Protein AF-A0AAW5MU60-F1 (afdb_monomer)

Structure (mmCIF, N/CA/C/O backbone):
data_AF-A0AAW5MU60-F1
#
_entry.id   AF-A0AAW5MU60-F1
#
loop_
_atom_site.group_PDB
_atom_site.id
_atom_site.type_symbol
_atom_site.label_atom_id
_atom_site.label_alt_id
_atom_site.label_comp_id
_atom_site.label_asym_id
_atom_site.label_entity_id
_atom_site.label_seq_id
_atom_site.pdbx_PDB_ins_code
_atom_site.Cartn_x
_atom_site.Cartn_y
_atom_site.Cartn_z
_atom_site.occupancy
_atom_site.B_iso_or_equiv
_atom_site.auth_seq_id
_atom_site.auth_comp_id
_atom_site.auth_asym_id
_atom_site.auth_atom_id
_atom_site.pdbx_PDB_model_num
ATOM 1 N N . MET A 1 1 ? 20.120 1.184 -0.861 1.00 72.31 1 MET A N 1
ATOM 2 C CA . MET A 1 1 ? 20.945 1.002 -2.073 1.00 72.31 1 MET A CA 1
ATOM 3 C C . MET A 1 1 ? 19.989 0.845 -3.237 1.00 72.31 1 MET A C 1
ATOM 5 O O . MET A 1 1 ? 18.899 0.343 -3.005 1.00 72.31 1 MET A O 1
ATOM 9 N N . ALA A 1 2 ? 20.326 1.339 -4.425 1.00 80.75 2 ALA A N 1
ATOM 10 C CA . ALA A 1 2 ? 19.454 1.155 -5.581 1.00 80.75 2 ALA A CA 1
ATOM 11 C C . ALA A 1 2 ? 19.564 -0.297 -6.067 1.00 80.75 2 ALA A C 1
ATOM 13 O O . ALA A 1 2 ? 20.671 -0.782 -6.296 1.00 80.75 2 ALA A O 1
ATOM 14 N N . GLU A 1 3 ? 18.431 -0.983 -6.193 1.00 89.69 3 GLU A N 1
ATOM 15 C CA . GLU A 1 3 ? 18.369 -2.314 -6.794 1.00 89.69 3 GLU A CA 1
ATOM 16 C C . GLU A 1 3 ? 18.193 -2.190 -8.309 1.00 89.69 3 GLU A C 1
ATOM 18 O O . GLU A 1 3 ? 17.484 -1.311 -8.803 1.00 89.69 3 GLU A O 1
ATOM 23 N N . LYS A 1 4 ? 18.869 -3.057 -9.069 1.00 95.00 4 LYS A N 1
ATOM 24 C CA . LYS A 1 4 ? 18.787 -3.040 -10.531 1.00 95.00 4 LYS A CA 1
ATOM 25 C C . LYS A 1 4 ? 17.417 -3.560 -10.970 1.00 95.00 4 LYS A C 1
ATOM 27 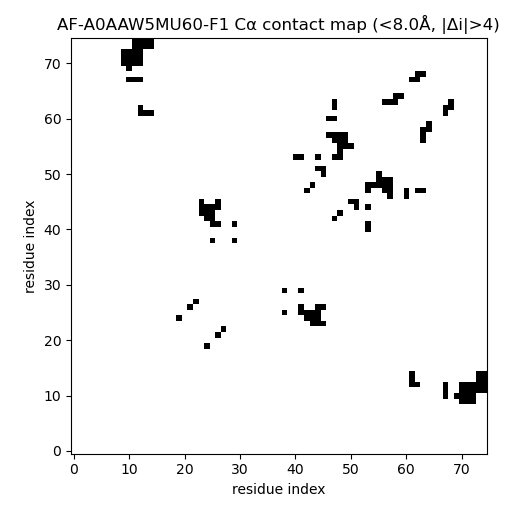O O . LYS A 1 4 ? 17.116 -4.735 -10.790 1.00 95.00 4 LYS A O 1
ATOM 32 N N . PHE A 1 5 ? 16.628 -2.707 -11.614 1.00 96.25 5 PHE A N 1
ATOM 33 C CA . PHE A 1 5 ? 15.333 -3.079 -12.178 1.00 96.25 5 PHE A CA 1
ATOM 34 C C . PHE A 1 5 ? 15.491 -3.491 -13.651 1.00 96.25 5 PHE A C 1
ATOM 36 O O . PHE A 1 5 ? 15.936 -2.691 -14.470 1.00 96.25 5 PHE A O 1
ATOM 43 N N . ILE A 1 6 ? 15.160 -4.740 -13.996 1.00 97.56 6 ILE A N 1
ATOM 44 C CA . ILE A 1 6 ? 15.185 -5.245 -15.389 1.00 97.56 6 ILE A CA 1
ATOM 45 C C . ILE A 1 6 ? 13.815 -5.807 -15.765 1.00 97.56 6 ILE A C 1
ATOM 47 O O . ILE A 1 6 ? 13.222 -5.414 -16.765 1.00 97.56 6 ILE A O 1
ATOM 51 N N . LYS A 1 7 ? 13.313 -6.736 -14.951 1.00 96.75 7 LYS A N 1
ATOM 52 C CA . LYS A 1 7 ? 12.003 -7.364 -15.093 1.00 96.75 7 LYS A CA 1
ATOM 53 C C . LYS A 1 7 ? 11.503 -7.714 -13.699 1.00 96.75 7 LYS A C 1
ATOM 55 O O . LYS A 1 7 ? 12.259 -8.279 -12.914 1.00 96.75 7 LYS A O 1
ATOM 60 N N . HIS A 1 8 ?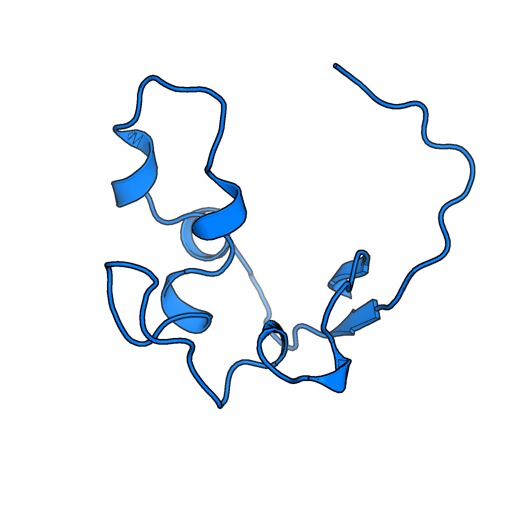 10.244 -7.403 -13.419 1.00 96.81 8 HIS A N 1
ATOM 61 C CA . HIS A 1 8 ? 9.564 -7.771 -12.181 1.00 96.81 8 HIS A CA 1
ATOM 62 C C . HIS A 1 8 ? 8.266 -8.500 -12.519 1.00 96.81 8 HIS A C 1
ATOM 64 O O . HIS A 1 8 ? 7.588 -8.166 -13.490 1.00 96.81 8 HIS A O 1
ATOM 70 N N . THR A 1 9 ? 7.935 -9.529 -11.752 1.00 97.56 9 THR A N 1
ATOM 71 C CA . THR A 1 9 ? 6.658 -10.239 -11.844 1.00 97.56 9 THR A CA 1
ATOM 72 C C . THR A 1 9 ? 6.158 -10.409 -10.428 1.00 97.56 9 THR A C 1
ATOM 74 O O . THR A 1 9 ? 6.876 -10.920 -9.573 1.00 97.56 9 THR A O 1
ATOM 77 N N . GLY A 1 10 ? 4.943 -9.947 -10.175 1.00 96.69 10 GLY A N 1
ATOM 78 C CA . GLY A 1 10 ? 4.404 -9.906 -8.834 1.00 96.69 10 GLY A 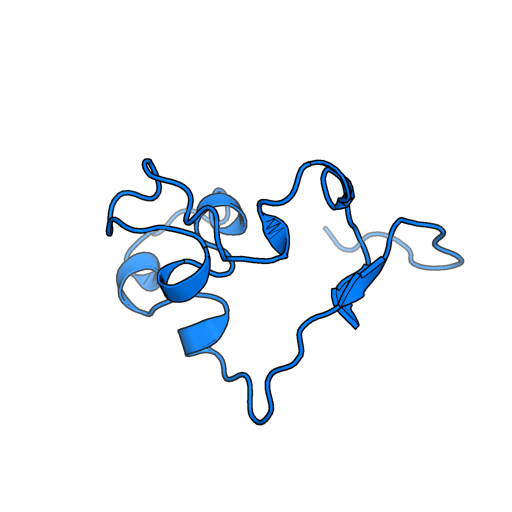CA 1
ATOM 79 C C . GLY A 1 10 ? 2.906 -9.702 -8.846 1.00 96.69 10 GLY A C 1
ATOM 80 O O . GLY A 1 10 ? 2.307 -9.363 -9.866 1.00 96.69 10 GLY A O 1
ATOM 81 N N . LEU A 1 11 ? 2.314 -9.943 -7.687 1.00 97.69 11 LEU A N 1
ATOM 82 C CA . LEU A 1 11 ? 0.902 -9.725 -7.460 1.00 97.69 11 LEU A CA 1
ATOM 83 C C . LEU A 1 11 ? 0.585 -8.225 -7.492 1.00 97.69 11 LEU A C 1
ATOM 85 O O . LEU A 1 11 ? 1.301 -7.414 -6.892 1.00 97.69 11 LEU A O 1
ATOM 89 N N . VAL A 1 12 ? -0.495 -7.897 -8.200 1.00 96.81 12 VAL A N 1
ATOM 90 C CA . VAL A 1 12 ? -1.022 -6.540 -8.337 1.00 96.81 12 VAL A CA 1
ATOM 91 C C . VAL A 1 12 ? -2.092 -6.307 -7.284 1.00 96.81 12 VAL A C 1
ATOM 93 O O . VAL A 1 12 ? -3.005 -7.115 -7.124 1.00 96.81 12 VAL A O 1
ATOM 96 N N . PHE A 1 13 ? -1.984 -5.180 -6.601 1.00 94.69 13 PHE A N 1
ATOM 97 C CA . PHE A 1 13 ? -2.987 -4.644 -5.703 1.00 94.69 13 PHE A CA 1
ATOM 98 C C . PHE A 1 13 ? -3.614 -3.397 -6.358 1.00 94.69 13 PHE A C 1
ATOM 100 O O . PHE A 1 13 ? -2.876 -2.449 -6.634 1.00 94.69 13 PHE A O 1
ATOM 107 N N . PRO A 1 14 ? -4.930 -3.394 -6.640 1.00 94.94 14 PRO A N 1
ATOM 108 C CA . PRO A 1 14 ? -5.612 -2.241 -7.213 1.00 94.94 14 PRO A CA 1
ATOM 109 C C . PRO A 1 14 ? -5.990 -1.231 -6.126 1.00 94.94 14 PRO A C 1
ATOM 111 O O . PRO A 1 14 ? -6.558 -1.608 -5.098 1.00 94.94 14 PRO A O 1
ATOM 114 N N . LEU A 1 15 ? -5.733 0.048 -6.376 1.00 94.62 15 LEU A N 1
ATOM 115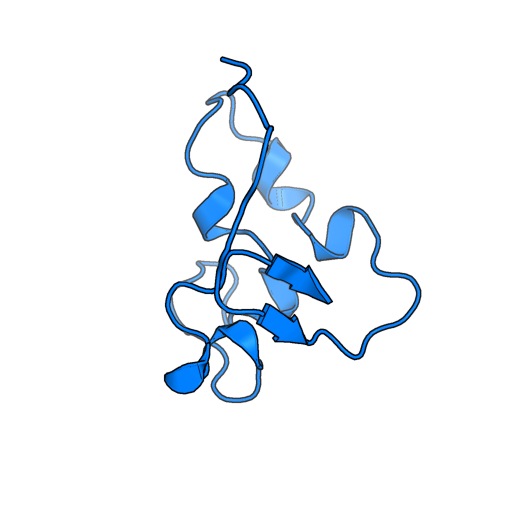 C CA . LEU A 1 15 ? -6.145 1.157 -5.528 1.00 94.62 15 LEU A CA 1
ATOM 116 C C . LEU A 1 15 ? -7.057 2.102 -6.313 1.00 94.62 15 LEU A C 1
ATOM 118 O O . LEU A 1 15 ? -6.600 2.969 -7.051 1.00 94.62 15 LEU A O 1
ATOM 122 N N . ASP A 1 16 ? -8.364 1.958 -6.107 1.00 93.56 16 ASP A N 1
ATOM 123 C CA . ASP A 1 16 ? -9.372 2.817 -6.733 1.00 93.56 16 ASP A CA 1
ATOM 124 C C . ASP A 1 16 ? -9.498 4.155 -5.984 1.00 93.56 16 ASP A C 1
ATOM 126 O O . ASP A 1 16 ? -10.438 4.398 -5.225 1.00 93.56 16 ASP A O 1
ATOM 130 N N . ALA A 1 17 ? -8.474 5.000 -6.123 1.00 91.81 17 ALA A N 1
ATOM 131 C CA . ALA A 1 17 ? -8.428 6.337 -5.550 1.00 91.81 17 ALA A CA 1
ATOM 132 C C . ALA A 1 17 ? -7.745 7.313 -6.515 1.00 91.81 17 ALA A C 1
ATOM 134 O O . ALA A 1 17 ? -6.635 7.079 -6.991 1.00 91.81 17 ALA A O 1
ATOM 135 N N . ALA A 1 18 ? -8.394 8.445 -6.780 1.00 94.19 18 ALA A N 1
ATOM 136 C CA . ALA A 1 18 ? -7.796 9.537 -7.538 1.00 94.19 18 ALA A CA 1
ATOM 137 C C . ALA A 1 18 ? -7.037 10.494 -6.608 1.00 94.19 18 ALA A C 1
ATOM 139 O O . ALA A 1 18 ? -7.413 10.669 -5.451 1.00 94.19 18 ALA A O 1
ATOM 140 N N . ASN A 1 19 ? -6.016 11.172 -7.142 1.00 93.56 19 ASN A N 1
ATOM 141 C CA . ASN A 1 19 ? -5.260 12.213 -6.432 1.00 93.56 19 ASN A CA 1
ATOM 142 C C . ASN A 1 19 ? -4.615 11.730 -5.117 1.00 93.56 19 ASN A C 1
ATOM 144 O O . ASN A 1 19 ? -4.607 12.460 -4.129 1.00 93.56 19 ASN A O 1
ATOM 148 N N . VAL A 1 20 ? -4.072 10.507 -5.107 1.00 92.88 20 VAL A N 1
ATOM 149 C CA . VAL A 1 20 ? -3.294 9.985 -3.972 1.00 92.88 20 VAL A CA 1
ATOM 150 C C . VAL A 1 20 ? -2.042 10.845 -3.792 1.00 92.88 20 VAL A C 1
ATOM 152 O O . VAL A 1 20 ? -1.159 10.850 -4.653 1.00 92.88 20 VAL A O 1
ATOM 155 N N . ASP A 1 21 ? -1.979 11.593 -2.693 1.00 92.06 21 ASP A N 1
ATOM 156 C CA . ASP A 1 21 ? -0.887 12.516 -2.391 1.00 92.06 21 ASP A CA 1
ATOM 157 C C . ASP A 1 21 ? 0.152 11.912 -1.427 1.00 92.06 21 ASP A C 1
ATOM 159 O O . ASP A 1 21 ? 0.132 10.726 -1.086 1.00 92.06 21 ASP A O 1
ATOM 163 N N . THR A 1 22 ? 1.123 12.729 -1.011 1.00 90.88 22 THR A N 1
ATOM 164 C CA . THR A 1 22 ? 2.207 12.288 -0.126 1.00 90.88 22 THR A CA 1
ATOM 165 C C . THR A 1 22 ? 1.731 11.923 1.275 1.00 90.88 22 THR A C 1
ATOM 167 O O . THR A 1 22 ? 2.298 11.004 1.867 1.00 90.88 22 THR A O 1
ATOM 170 N N . ASP A 1 23 ? 0.709 12.613 1.791 1.00 87.81 23 ASP A N 1
ATOM 171 C CA . ASP A 1 23 ? 0.165 12.346 3.124 1.00 87.81 23 ASP A CA 1
ATOM 172 C C . ASP A 1 23 ? -0.648 11.042 3.126 1.00 87.81 23 ASP A C 1
ATOM 174 O O . ASP A 1 23 ? -0.566 10.279 4.089 1.00 87.81 23 ASP A O 1
ATOM 178 N N . ALA A 1 24 ? -1.331 10.715 2.020 1.00 90.31 24 ALA A N 1
ATOM 179 C CA . ALA A 1 24 ? -1.991 9.423 1.845 1.00 90.31 24 ALA A CA 1
ATOM 180 C C . ALA A 1 24 ? -0.993 8.250 1.900 1.00 90.31 24 ALA A C 1
ATOM 182 O O . ALA A 1 24 ? -1.261 7.223 2.525 1.00 90.31 24 ALA A O 1
ATOM 183 N N . PHE A 1 25 ? 0.185 8.384 1.280 1.00 90.75 25 PHE A N 1
ATOM 184 C CA . PHE A 1 25 ? 1.204 7.332 1.330 1.00 90.75 25 PHE A CA 1
ATOM 185 C C . PHE A 1 25 ? 1.857 7.195 2.707 1.00 90.75 25 PHE A C 1
ATOM 187 O O . PHE A 1 25 ? 1.979 6.073 3.210 1.00 90.75 25 PHE A O 1
ATOM 194 N N . ILE A 1 26 ? 2.308 8.305 3.295 1.00 90.44 26 ILE A N 1
ATOM 195 C CA . ILE A 1 26 ? 2.930 8.347 4.621 1.00 90.44 26 ILE A CA 1
ATOM 196 C C . ILE A 1 26 ? 2.478 9.634 5.328 1.00 90.44 26 ILE A C 1
ATOM 198 O O . ILE A 1 26 ? 2.970 10.710 4.984 1.00 90.44 26 ILE A O 1
ATOM 202 N N . PRO A 1 27 ? 1.642 9.536 6.374 1.00 87.50 27 PRO A N 1
ATOM 203 C CA . PRO A 1 27 ? 1.233 10.706 7.137 1.00 87.50 27 PRO A CA 1
ATOM 204 C C . PRO A 1 27 ? 2.407 11.428 7.807 1.00 87.50 27 PRO A C 1
ATOM 206 O O . PRO A 1 27 ? 3.315 10.806 8.378 1.00 87.50 27 PRO A O 1
ATOM 209 N N . LYS A 1 28 ? 2.353 12.763 7.823 1.00 87.88 28 LYS A N 1
ATOM 210 C CA . LYS A 1 28 ? 3.394 13.633 8.398 1.00 87.88 28 LYS A CA 1
ATOM 211 C C . LYS A 1 28 ? 3.811 13.302 9.836 1.00 87.88 28 LYS A C 1
ATOM 213 O O . LYS A 1 28 ? 4.955 13.586 10.200 1.00 87.88 28 LYS A O 1
ATOM 218 N N . GLN A 1 29 ? 2.945 12.697 10.666 1.00 85.44 29 GLN A N 1
ATOM 219 C CA . GLN A 1 29 ? 3.321 12.324 12.040 1.00 85.44 29 GLN A CA 1
ATOM 220 C C . GLN A 1 29 ? 4.509 11.350 12.089 1.00 85.44 29 GLN A C 1
ATOM 222 O O . GLN A 1 29 ? 5.256 11.333 13.068 1.00 85.44 29 GLN A O 1
ATOM 227 N N . PHE A 1 30 ? 4.748 10.588 11.018 1.00 85.38 30 PHE A N 1
ATOM 228 C CA . PHE A 1 30 ? 5.843 9.624 10.953 1.00 85.38 30 PHE A CA 1
ATOM 229 C C . PHE A 1 30 ? 7.191 10.243 10.541 1.00 85.38 30 PHE A C 1
ATOM 231 O O . PHE A 1 30 ? 8.224 9.594 10.713 1.00 85.38 30 PHE A O 1
ATOM 238 N N . PHE A 1 31 ? 7.227 11.502 10.084 1.00 85.25 31 PHE A N 1
ATOM 239 C CA . PHE A 1 31 ? 8.460 12.194 9.660 1.00 85.25 31 PHE A CA 1
ATOM 240 C C . PHE A 1 31 ? 9.308 12.760 10.803 1.00 85.25 31 PHE A C 1
ATOM 242 O O . PHE A 1 31 ? 10.382 13.306 10.568 1.00 85.25 31 PHE A O 1
ATOM 249 N N . GLN A 1 32 ? 8.881 12.581 12.051 1.00 82.25 32 GLN A N 1
ATOM 250 C CA . GLN A 1 32 ? 9.671 12.971 13.222 1.00 82.25 32 GLN A CA 1
ATOM 251 C C . GLN A 1 32 ? 10.787 11.959 13.546 1.00 82.25 32 GLN A C 1
ATOM 253 O O . GLN A 1 32 ? 11.671 12.239 14.355 1.00 82.25 32 GLN A O 1
ATOM 258 N N . LYS A 1 33 ? 10.764 10.766 12.931 1.00 77.62 33 LYS A N 1
ATOM 259 C CA . LYS A 1 33 ? 11.777 9.726 13.150 1.00 77.62 33 LYS A CA 1
ATOM 260 C C . LYS A 1 33 ? 13.074 10.058 12.406 1.00 77.62 33 LYS A C 1
ATOM 262 O O . LYS A 1 33 ? 13.075 10.271 11.200 1.00 77.62 33 LYS A O 1
ATOM 267 N N . VAL A 1 34 ? 14.201 9.989 13.116 1.00 78.75 34 VAL A N 1
ATOM 268 C CA . VAL A 1 34 ? 15.556 10.165 12.549 1.00 78.75 34 VAL A CA 1
ATOM 269 C C . VAL A 1 34 ? 16.089 8.918 11.826 1.00 78.75 34 VAL A C 1
ATOM 271 O O . VAL A 1 34 ? 17.119 8.966 11.156 1.00 78.75 34 VAL A O 1
ATOM 274 N N . THR A 1 35 ? 15.415 7.775 11.967 1.00 81.75 35 THR A N 1
ATOM 275 C CA . THR A 1 35 ? 15.829 6.496 11.378 1.00 81.75 35 THR A CA 1
ATOM 276 C C . THR A 1 35 ? 15.360 6.368 9.934 1.00 81.75 35 THR A C 1
ATOM 278 O O . THR A 1 35 ? 14.223 6.693 9.623 1.00 81.75 35 THR A O 1
ATOM 281 N N . ARG A 1 36 ? 16.196 5.799 9.058 1.00 82.56 36 ARG A N 1
ATOM 282 C CA . ARG A 1 36 ? 15.887 5.601 7.625 1.00 82.56 36 ARG A CA 1
ATOM 283 C C . ARG A 1 36 ? 15.052 4.347 7.319 1.00 82.56 36 ARG A C 1
ATOM 285 O O . ARG A 1 36 ? 14.799 4.054 6.155 1.00 82.56 36 ARG A O 1
ATOM 292 N N . THR A 1 37 ? 14.684 3.574 8.336 1.00 84.94 37 THR A N 1
ATOM 293 C CA . THR A 1 37 ? 14.008 2.273 8.224 1.00 84.94 37 THR A CA 1
ATOM 294 C C . THR A 1 37 ? 12.647 2.296 8.922 1.00 84.94 37 THR A C 1
ATOM 296 O O . THR A 1 37 ? 12.353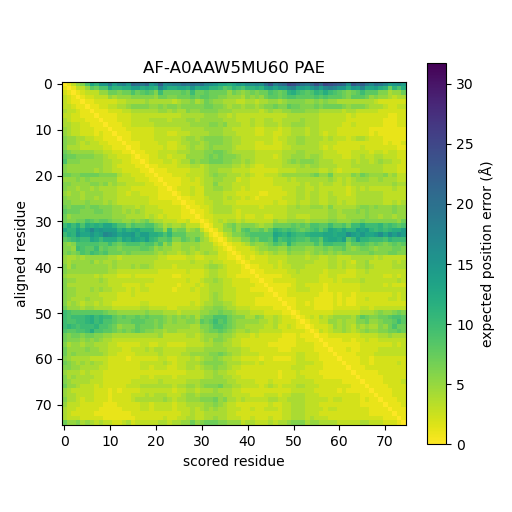 3.195 9.706 1.00 84.94 37 THR A O 1
ATOM 299 N N . GLY A 1 38 ? 11.801 1.300 8.638 1.00 83.06 38 GL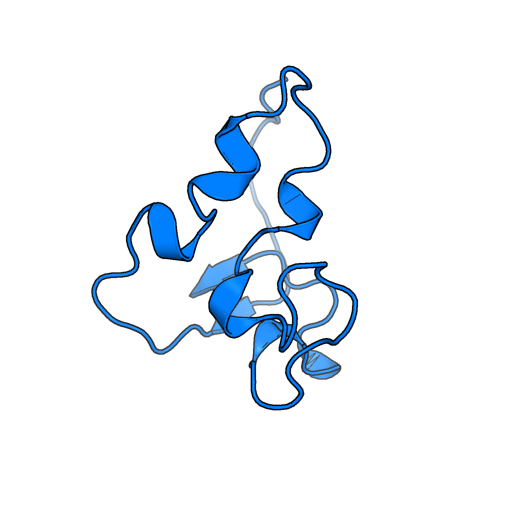Y A N 1
ATOM 300 C CA . GLY A 1 38 ? 10.533 1.097 9.354 1.00 83.06 38 GLY A CA 1
ATOM 301 C C . GLY A 1 38 ? 9.322 1.862 8.810 1.00 83.06 38 GLY A C 1
ATOM 302 O O . GLY A 1 38 ? 8.218 1.652 9.299 1.00 83.06 38 GLY A O 1
ATOM 303 N N . PHE A 1 39 ? 9.478 2.687 7.770 1.00 87.19 39 PHE A N 1
ATOM 304 C CA . PHE A 1 39 ? 8.359 3.421 7.158 1.00 87.19 39 PHE A CA 1
ATOM 305 C C . PHE A 1 39 ? 7.335 2.522 6.454 1.00 87.19 39 PHE A C 1
ATOM 307 O O . PHE A 1 39 ? 6.163 2.871 6.401 1.00 87.19 39 PHE A O 1
ATOM 314 N N . GLY A 1 40 ? 7.734 1.336 5.979 1.00 86.44 40 GLY A N 1
ATOM 315 C CA . GLY A 1 40 ? 6.819 0.400 5.310 1.00 86.44 40 GLY A CA 1
ATOM 316 C C . GLY A 1 40 ? 5.658 -0.086 6.192 1.00 86.44 40 GLY A C 1
ATOM 317 O O . GLY A 1 40 ? 4.588 -0.400 5.677 1.00 86.44 40 GLY A O 1
ATOM 318 N N . ALA A 1 41 ? 5.825 -0.090 7.520 1.00 86.62 41 ALA A N 1
ATOM 319 C CA . ALA A 1 41 ? 4.739 -0.395 8.456 1.00 86.62 41 ALA A CA 1
ATOM 320 C C . ALA A 1 41 ? 3.645 0.688 8.467 1.00 86.62 41 ALA A C 1
ATOM 322 O O . ALA A 1 41 ? 2.501 0.406 8.804 1.00 86.62 41 ALA A O 1
ATOM 323 N N . HIS A 1 42 ? 3.997 1.912 8.069 1.00 88.69 42 HIS A N 1
ATOM 324 C CA . HIS A 1 42 ? 3.123 3.081 8.059 1.00 88.69 42 HIS A CA 1
ATOM 325 C C . HIS A 1 42 ? 2.666 3.474 6.646 1.00 88.69 42 HIS A C 1
ATOM 327 O O . HIS A 1 42 ? 1.974 4.472 6.490 1.00 88.69 42 HIS A O 1
ATOM 333 N N . LEU A 1 43 ? 3.025 2.695 5.619 1.00 91.12 43 LEU A N 1
ATOM 334 C CA . LEU A 1 43 ? 2.485 2.867 4.273 1.00 91.12 43 LEU A CA 1
ATOM 335 C C . LEU A 1 43 ? 0.965 2.744 4.337 1.00 91.12 43 LEU A C 1
ATOM 337 O O . LEU A 1 43 ? 0.482 1.728 4.858 1.00 91.12 43 LEU A O 1
ATOM 341 N N . ILE A 1 44 ? 0.227 3.711 3.788 1.00 92.12 44 ILE A N 1
ATOM 342 C CA . ILE A 1 44 ? -1.227 3.553 3.701 1.00 92.12 44 ILE A CA 1
ATOM 343 C C . ILE A 1 44 ? -2.004 4.024 4.931 1.00 92.12 44 ILE A C 1
ATOM 345 O O . ILE A 1 44 ? -3.169 3.658 5.040 1.00 92.12 44 ILE A O 1
ATOM 349 N N . ASN A 1 45 ? -1.328 4.569 5.960 1.00 91.81 45 ASN A N 1
ATOM 350 C CA . ASN A 1 45 ? -1.708 4.307 7.362 1.00 91.81 45 ASN A CA 1
ATOM 351 C C . ASN A 1 45 ? -3.182 4.607 7.665 1.00 91.81 45 ASN A C 1
ATOM 353 O O . ASN A 1 45 ? -3.876 3.721 8.158 1.00 91.81 45 ASN A O 1
ATOM 357 N N . ASP A 1 46 ? -3.650 5.789 7.266 1.00 91.81 46 ASP A N 1
ATOM 358 C CA . ASP A 1 46 ? -5.000 6.284 7.544 1.00 91.81 46 ASP A CA 1
ATOM 359 C C . ASP A 1 46 ? -6.106 5.455 6.869 1.00 91.81 46 ASP A C 1
ATOM 361 O O . ASP A 1 46 ? -7.243 5.440 7.334 1.00 91.81 46 ASP A O 1
ATOM 365 N N . TRP A 1 47 ? -5.804 4.746 5.774 1.00 92.94 47 TRP A N 1
ATOM 366 C CA . TRP A 1 47 ? -6.759 3.815 5.154 1.00 92.94 47 TRP A CA 1
ATOM 367 C C . TRP A 1 47 ? -6.538 2.383 5.632 1.00 92.94 47 TRP A C 1
ATOM 369 O O . TRP A 1 47 ? -7.494 1.622 5.791 1.00 92.94 47 TRP A O 1
ATOM 379 N N . ARG A 1 48 ? -5.277 2.003 5.857 1.00 93.75 48 ARG A N 1
ATOM 380 C CA . ARG A 1 48 ? -4.847 0.639 6.168 1.00 93.75 48 ARG A CA 1
ATOM 381 C C . ARG A 1 48 ? -5.128 0.243 7.609 1.00 93.75 48 ARG A C 1
ATOM 383 O O . ARG A 1 48 ? -5.318 -0.946 7.860 1.00 93.75 48 ARG A O 1
ATOM 390 N N . PHE A 1 49 ? -5.163 1.178 8.545 1.00 95.19 49 PHE A N 1
ATOM 391 C CA . PHE A 1 49 ? -5.375 0.890 9.9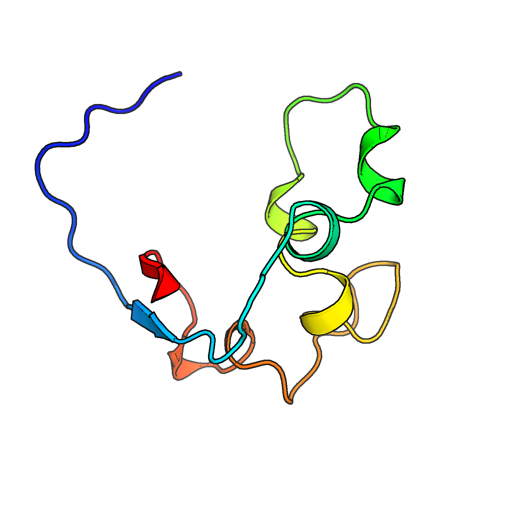57 1.00 95.19 49 PHE A CA 1
ATOM 392 C C . PHE A 1 49 ? -6.534 1.710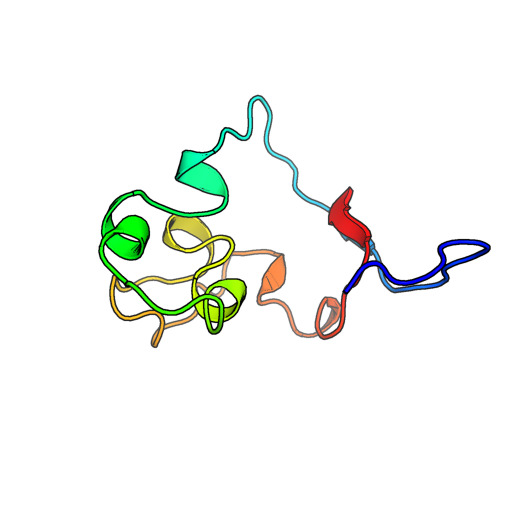 10.519 1.00 95.19 49 PHE A C 1
ATOM 394 O O . PHE A 1 49 ? -6.841 2.795 10.045 1.00 95.19 49 PHE A O 1
ATOM 401 N N . LEU A 1 50 ? -7.203 1.151 11.522 1.00 94.25 50 LEU A N 1
ATOM 402 C CA . LEU A 1 50 ? -8.270 1.799 12.284 1.00 94.25 50 LEU A CA 1
ATOM 403 C C . LEU A 1 50 ? -7.718 2.586 13.480 1.00 94.25 50 LEU A C 1
ATOM 405 O O . LEU A 1 50 ? -8.473 3.260 14.175 1.00 94.25 50 LEU A O 1
ATOM 409 N N . ASP A 1 51 ? -6.415 2.471 13.745 1.00 89.44 51 ASP A N 1
ATOM 410 C CA . ASP A 1 51 ? -5.725 3.140 14.835 1.00 89.44 51 ASP A CA 1
ATOM 411 C C . ASP A 1 51 ? -4.435 3.826 14.370 1.00 89.44 51 ASP A C 1
ATOM 413 O O . ASP A 1 51 ? -3.749 3.385 13.450 1.00 89.44 51 ASP A O 1
ATOM 417 N N . GLU A 1 52 ? -4.043 4.884 15.079 1.00 79.38 52 GLU A N 1
ATOM 418 C CA . GLU A 1 52 ? -2.809 5.630 14.785 1.00 79.38 52 GLU A CA 1
ATOM 419 C C . GLU A 1 52 ? -1.538 4.806 15.058 1.00 79.38 52 GLU A C 1
ATOM 421 O O . GLU A 1 52 ? -0.445 5.122 14.582 1.00 79.38 52 GLU A O 1
ATOM 426 N N . LYS A 1 53 ? -1.665 3.738 15.858 1.00 80.44 53 LYS A N 1
ATOM 427 C CA . LYS A 1 53 ? -0.555 2.849 16.220 1.00 80.44 53 LYS A CA 1
ATOM 428 C C . LYS A 1 53 ? -0.244 1.816 15.136 1.00 80.44 53 LYS A C 1
ATOM 430 O O . LYS A 1 53 ? 0.805 1.176 15.226 1.00 80.44 53 LYS A O 1
ATOM 435 N N . GLY A 1 54 ? -1.111 1.646 14.135 1.00 83.62 54 GLY A N 1
ATOM 436 C CA . GLY A 1 54 ? -0.948 0.648 13.080 1.00 83.62 54 GLY A CA 1
ATOM 437 C C . GLY A 1 54 ? -1.071 -0.797 13.573 1.00 83.62 54 GLY A C 1
ATOM 438 O O . GLY A 1 54 ? -0.402 -1.684 13.045 1.00 83.62 54 GLY A O 1
ATOM 439 N N . GLN A 1 55 ? -1.861 -1.036 14.622 1.00 87.19 55 GLN A N 1
ATOM 440 C CA . GLN A 1 55 ? -2.060 -2.361 15.223 1.00 87.19 55 GLN A CA 1
ATOM 441 C C . GLN A 1 55 ? -3.400 -2.979 14.827 1.00 87.19 55 GLN A C 1
ATOM 443 O O . GLN A 1 55 ? -3.546 -4.200 14.884 1.00 87.19 55 GLN A O 1
ATOM 448 N N . GLN A 1 56 ? -4.366 -2.162 14.403 1.00 94.00 56 GLN A N 1
ATOM 449 C CA . GLN A 1 56 ? -5.705 -2.611 14.033 1.00 94.00 56 GLN A CA 1
ATOM 450 C C . GLN A 1 56 ? -5.902 -2.474 12.521 1.00 94.00 56 GLN A C 1
ATOM 452 O O . GLN A 1 56 ? -6.276 -1.400 12.059 1.00 94.00 56 GLN A O 1
ATOM 457 N N . PRO A 1 57 ? -5.628 -3.515 11.714 1.00 93.81 57 PRO A N 1
ATOM 458 C CA . PRO A 1 57 ? -5.810 -3.437 10.269 1.00 93.81 57 PRO A CA 1
ATOM 459 C C . PRO A 1 57 ? -7.285 -3.213 9.917 1.00 93.81 57 PRO A C 1
ATOM 461 O O . PRO A 1 57 ? -8.167 -3.910 10.414 1.00 93.81 57 PRO A O 1
ATOM 464 N N . ASN A 1 58 ? -7.545 -2.253 9.032 1.00 95.56 58 ASN A N 1
ATOM 465 C CA . ASN A 1 58 ? -8.871 -1.986 8.495 1.00 95.56 58 ASN A CA 1
ATOM 466 C C . ASN A 1 58 ? -9.303 -3.150 7.584 1.00 95.56 58 ASN A C 1
ATOM 468 O O . ASN A 1 58 ? -8.707 -3.322 6.514 1.00 95.56 58 ASN A O 1
ATOM 472 N N . PRO A 1 59 ? -10.333 -3.935 7.950 1.00 95.06 59 PRO A N 1
ATOM 473 C CA . PRO A 1 59 ? -10.756 -5.095 7.171 1.00 95.06 59 PRO A CA 1
ATOM 474 C C . PRO A 1 59 ? -11.404 -4.721 5.836 1.00 95.06 59 PRO A C 1
ATOM 476 O O . PRO A 1 59 ? -11.591 -5.608 5.016 1.00 95.06 59 PRO A O 1
ATOM 479 N N . ASN A 1 60 ? -11.739 -3.444 5.615 1.00 94.62 60 ASN A N 1
ATOM 480 C CA . ASN A 1 60 ? -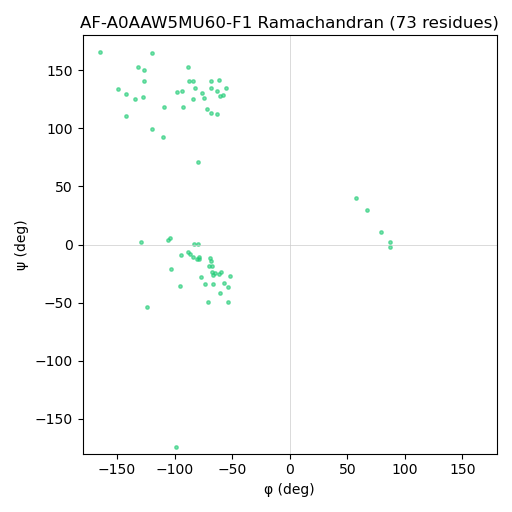12.310 -2.942 4.363 1.00 94.62 60 ASN A CA 1
ATOM 481 C C . ASN A 1 60 ? -11.249 -2.375 3.412 1.00 94.62 60 ASN A C 1
ATOM 483 O O . ASN A 1 60 ? -11.563 -2.049 2.269 1.00 94.62 60 ASN A O 1
ATOM 487 N N . PHE A 1 61 ? -10.001 -2.233 3.867 1.00 94.19 61 PHE A N 1
ATOM 488 C CA . PHE A 1 61 ? -8.935 -1.741 3.011 1.00 94.19 61 PHE A CA 1
ATOM 489 C C . PHE A 1 61 ? -8.346 -2.878 2.191 1.00 94.19 61 PHE A C 1
ATOM 491 O O . PHE A 1 61 ? -7.869 -3.878 2.727 1.00 94.19 61 PHE A O 1
ATOM 498 N N . VAL A 1 62 ? -8.336 -2.684 0.879 1.00 93.44 62 VAL A N 1
ATOM 499 C CA . VAL A 1 62 ? -8.005 -3.716 -0.099 1.00 93.44 62 VAL A CA 1
ATOM 500 C C . VAL A 1 62 ? -6.609 -4.326 0.113 1.00 93.44 62 VAL A C 1
ATOM 502 O O . VAL A 1 62 ? -6.455 -5.534 -0.026 1.00 93.44 62 VAL A O 1
ATOM 505 N N . LEU A 1 63 ? -5.608 -3.570 0.584 1.00 92.75 63 LEU A N 1
ATOM 506 C CA . LEU A 1 63 ? -4.259 -4.114 0.823 1.00 92.75 63 LEU A CA 1
ATOM 507 C C . LEU A 1 63 ? -4.207 -5.083 2.019 1.00 92.75 63 LEU A C 1
ATOM 509 O O . LEU A 1 63 ? -3.264 -5.860 2.146 1.00 92.75 63 LEU A O 1
ATOM 513 N N . ASN A 1 64 ? -5.206 -5.042 2.904 1.00 95.06 64 ASN A N 1
ATOM 514 C CA . ASN A 1 64 ? -5.312 -5.961 4.035 1.00 95.06 64 ASN A CA 1
ATOM 515 C C . ASN A 1 64 ? -6.035 -7.263 3.676 1.00 95.06 64 ASN A C 1
ATOM 517 O O . ASN A 1 64 ? -6.052 -8.182 4.499 1.00 95.06 64 ASN A O 1
ATOM 521 N N . PHE A 1 65 ? -6.632 -7.377 2.483 1.00 95.19 65 PHE A N 1
ATOM 522 C CA . PHE A 1 65 ? -7.301 -8.618 2.112 1.00 95.19 65 PHE A CA 1
ATOM 523 C C . PHE A 1 65 ? -6.273 -9.744 1.925 1.00 95.19 65 PHE A C 1
ATOM 525 O O . PHE A 1 65 ? -5.211 -9.514 1.335 1.00 95.19 65 PHE A O 1
ATOM 532 N N . PRO A 1 66 ? -6.583 -10.982 2.356 1.00 95.19 66 PRO A N 1
ATOM 533 C CA . PRO A 1 66 ? -5.664 -12.111 2.235 1.00 95.19 66 PRO A CA 1
ATOM 534 C C . PRO A 1 66 ? -5.151 -12.331 0.809 1.00 95.19 66 PRO A C 1
ATOM 536 O O . PRO A 1 66 ? -3.976 -12.636 0.628 1.00 95.19 66 PRO A O 1
ATOM 539 N N . GLN A 1 67 ? -5.993 -12.117 -0.212 1.00 95.81 67 GLN A N 1
ATOM 540 C CA . GLN A 1 67 ? -5.593 -12.316 -1.607 1.00 95.81 67 GLN A CA 1
ATOM 541 C C . GLN A 1 67 ? -4.565 -11.307 -2.128 1.00 95.81 67 GLN A C 1
ATOM 543 O O . GLN A 1 67 ? -4.008 -11.557 -3.189 1.00 95.81 67 GLN A O 1
ATOM 548 N N . TYR A 1 68 ? -4.327 -10.192 -1.427 1.00 96.00 68 TYR A N 1
ATOM 549 C CA . TYR A 1 68 ? -3.329 -9.178 -1.789 1.00 96.00 68 TYR A CA 1
ATOM 550 C C . TYR A 1 68 ? -2.068 -9.248 -0.914 1.00 96.00 68 TYR A C 1
ATOM 552 O O . TYR A 1 68 ? -1.162 -8.423 -1.055 1.00 96.00 68 TYR A O 1
ATOM 560 N N . GLN A 1 69 ? -1.960 -10.251 -0.032 1.00 93.69 69 GLN A N 1
ATOM 561 C CA . GLN A 1 69 ? -0.744 -10.475 0.747 1.00 93.69 69 GLN A CA 1
ATOM 562 C C . GLN A 1 69 ? 0.451 -10.748 -0.176 1.00 93.69 69 GLN A C 1
ATOM 564 O O . GLN A 1 69 ? 0.408 -11.614 -1.045 1.00 93.69 69 GLN A O 1
ATOM 569 N N . GLY A 1 70 ? 1.535 -9.993 0.020 1.00 94.00 70 GLY A N 1
ATOM 570 C CA . GLY A 1 70 ? 2.727 -10.080 -0.829 1.00 94.00 70 GLY A CA 1
ATOM 571 C C . GLY A 1 70 ? 2.611 -9.339 -2.166 1.00 94.00 70 GLY A C 1
ATOM 572 O O . GLY A 1 70 ? 3.481 -9.507 -3.023 1.00 94.00 70 GLY A O 1
ATOM 573 N N . ALA A 1 71 ? 1.576 -8.510 -2.357 1.00 96.62 71 ALA A N 1
ATOM 574 C CA . ALA A 1 71 ? 1.510 -7.605 -3.497 1.00 96.62 71 ALA A CA 1
ATOM 575 C C . ALA A 1 71 ? 2.761 -6.720 -3.560 1.00 96.62 71 ALA A C 1
ATOM 577 O O . ALA A 1 71 ? 3.231 -6.178 -2.559 1.00 96.62 71 ALA A O 1
ATOM 578 N N . SER A 1 72 ? 3.313 -6.606 -4.762 1.00 96.38 72 SER A N 1
ATOM 579 C CA . SER A 1 72 ? 4.530 -5.830 -5.039 1.00 96.38 72 SER A CA 1
ATOM 580 C C . SER A 1 72 ? 4.345 -4.862 -6.204 1.00 96.38 72 SER A C 1
ATOM 582 O O . SER A 1 72 ? 5.286 -4.172 -6.586 1.00 96.38 72 SER A O 1
ATOM 584 N N . ILE A 1 73 ? 3.137 -4.812 -6.766 1.00 96.75 73 ILE A N 1
ATOM 585 C CA . ILE A 1 73 ? 2.742 -3.902 -7.834 1.00 96.75 73 ILE A CA 1
ATOM 586 C C . ILE A 1 73 ? 1.469 -3.188 -7.373 1.00 96.75 73 ILE A C 1
ATOM 588 O O . ILE A 1 73 ? 0.509 -3.843 -6.971 1.00 96.75 73 ILE A O 1
ATOM 592 N N . LEU A 1 74 ? 1.481 -1.859 -7.422 1.00 94.88 74 LEU A N 1
ATOM 593 C CA . LEU A 1 74 ? 0.324 -0.995 -7.185 1.00 94.88 74 LEU A CA 1
ATOM 594 C C . LEU A 1 74 ? -0.267 -0.601 -8.545 1.00 94.88 74 LEU A C 1
ATOM 596 O O . LEU A 1 74 ? 0.502 -0.200 -9.424 1.00 94.88 74 LEU A O 1
ATOM 600 N N . LEU A 1 75 ? -1.585 -0.738 -8.707 1.00 94.44 75 LEU A N 1
ATOM 601 C CA . LEU A 1 75 ? -2.336 -0.308 -9.891 1.00 94.44 75 LEU A CA 1
ATOM 602 C C . LEU A 1 75 ? -3.337 0.785 -9.530 1.00 94.44 75 LEU A C 1
ATOM 604 O O . LEU A 1 75 ? -4.107 0.546 -8.574 1.00 94.44 75 LEU A O 1
#

Radius of gyration: 13.67 Å; Cα contacts (8 Å, |Δi|>4): 81; chains: 1; bounding box: 33×26×32 Å

Organism: NCBI:txid1499973

Foldseek 3Di:
DDDDDDDDDFDEQEDPDPPCDPCQQANPVVVVDPDPDDRVLRGRPVLQAPDPVSPHGDPPRRCPDPSNVRGPHYD

Solvent-accessible surface area (backbone atoms only — not comparable to full-atom values): 5018 Å² total; per-residue (Å²): 132,90,76,89,85,87,82,85,87,70,45,70,37,75,57,100,66,82,86,79,48,70,54,56,44,44,47,70,84,65,70,77,58,91,63,96,67,75,59,77,76,40,50,35,34,84,60,42,18,78,41,98,83,61,79,42,70,24,88,85,25,65,75,66,36,78,92,30,63,80,45,74,38,83,82

pLDDT: mean 90.91, std 5.62, range [72.31, 97.69]

Nearest PDB structures (foldseek):
  2hcu-assembly1_A  TM=9.490E-01  e=2.259E-06  Streptococcus mutans
  3q3w-assembly1_A  TM=9.447E-01  e=2.119E-05  Campylobacter jejuni subsp. jejuni IA3902
  3h5j-assembly1_A  TM=9.390E-01  e=2.155E-03  Mycobacterium tuberculosis

InterPro domains:
  IPR000573 Aconitase A/isopropylmalate dehydratase small subunit, swivel domain [PF00694] (3-74)
  IPR004431 3-isopropylmalate dehydratase, small subunit [TIGR00171] (3-75)
  IPR015928 Aconitase/3-isopropylmalate dehydratase, swivel [G3DSA:3.20.19.10] (1-75)
  IPR050075 3-isopropylmalate dehydratase small subunit [PTHR43345] (1-75)

Secondary structure (DSSP, 8-state):
-PPPPS-----EE----SS--HHHHS-GGGGG---SS-GGGGTTHHHHBSSTTS-SB-TTSGGGSGGGTT--EE-

Sequence (75 aa):
MAEKFIKHTGLVFPLDAANVDTDAFIPKQFFQKVTRTGFGAHLINDWRFLDEKGQQPNPNFVLNFPQYQGASILL

Mean predicted aligned error: 4.1 Å